Protein AF-A0A538IEW5-F1 (afdb_monomer_lite)

Radius of gyration: 18.92 Å; chains: 1; bounding box: 45×29×59 Å

Structure (mmCIF, N/CA/C/O backbone):
data_AF-A0A538IEW5-F1
#
_entry.id   AF-A0A538IEW5-F1
#
loop_
_atom_site.group_PDB
_atom_site.id
_atom_site.type_symbol
_atom_site.label_atom_id
_atom_site.label_alt_id
_atom_site.label_comp_id
_atom_site.label_asym_id
_atom_site.label_entity_id
_atom_site.label_seq_id
_atom_site.pdbx_PDB_ins_code
_atom_site.Cartn_x
_atom_site.Cartn_y
_atom_site.Cartn_z
_atom_site.occupancy
_atom_site.B_iso_or_equiv
_atom_site.auth_seq_id
_atom_site.auth_comp_id
_atom_site.auth_asym_id
_atom_site.auth_atom_id
_atom_site.pdbx_PDB_model_num
ATOM 1 N N . MET A 1 1 ? -14.158 -2.423 -17.845 1.00 41.03 1 MET A N 1
ATOM 2 C CA . MET A 1 1 ? -12.863 -2.808 -18.445 1.00 41.03 1 MET A CA 1
ATOM 3 C C . MET A 1 1 ? -12.151 -3.684 -17.435 1.00 41.03 1 MET A C 1
ATOM 5 O O . MET A 1 1 ? -12.060 -3.272 -16.288 1.00 41.03 1 MET A O 1
ATOM 9 N N . LEU A 1 2 ? -11.737 -4.891 -17.812 1.00 55.00 2 LEU A N 1
ATOM 10 C CA . LEU A 1 2 ? -10.860 -5.710 -16.971 1.00 55.00 2 LEU A CA 1
ATOM 11 C C . LEU A 1 2 ? -9.450 -5.103 -17.070 1.00 55.00 2 LEU A C 1
ATOM 13 O O . LEU A 1 2 ? -8.995 -4.832 -18.179 1.00 55.00 2 LEU A O 1
ATOM 17 N N . GLY A 1 3 ? -8.816 -4.790 -15.938 1.00 71.00 3 GLY A N 1
ATOM 18 C CA . GLY A 1 3 ? -7.463 -4.221 -15.916 1.00 71.00 3 GLY A CA 1
ATOM 19 C C . GLY A 1 3 ? -6.418 -5.228 -16.414 1.00 71.00 3 GLY A C 1
ATOM 20 O O . GLY A 1 3 ? -6.559 -6.424 -16.165 1.00 71.00 3 GLY A O 1
ATOM 21 N N . ARG A 1 4 ? -5.376 -4.755 -17.114 1.00 86.50 4 ARG A N 1
ATOM 22 C CA . ARG A 1 4 ? -4.253 -5.592 -17.577 1.00 86.50 4 ARG A CA 1
ATOM 23 C C . ARG A 1 4 ? -3.345 -5.938 -16.397 1.00 86.50 4 ARG A C 1
ATOM 25 O O . ARG A 1 4 ? -2.988 -5.052 -15.622 1.00 86.50 4 ARG A O 1
ATOM 32 N N . ARG A 1 5 ? -2.948 -7.207 -16.265 1.00 93.06 5 ARG A N 1
ATOM 33 C CA . ARG A 1 5 ? -1.940 -7.611 -15.280 1.00 93.06 5 ARG A CA 1
ATOM 34 C C . ARG A 1 5 ? -0.554 -7.183 -15.758 1.00 93.06 5 ARG A C 1
ATOM 36 O O . ARG A 1 5 ? -0.179 -7.471 -16.890 1.00 93.06 5 ARG A O 1
ATOM 43 N N . VAL A 1 6 ? 0.190 -6.518 -14.880 1.00 96.31 6 VAL A N 1
ATOM 44 C CA . VAL A 1 6 ? 1.587 -6.143 -15.105 1.00 96.31 6 VAL A CA 1
ATOM 45 C C . VAL A 1 6 ? 2.435 -6.755 -14.002 1.00 96.31 6 VAL A C 1
ATOM 47 O O . VAL A 1 6 ? 2.093 -6.652 -12.824 1.00 96.31 6 VAL A O 1
ATOM 50 N N . TYR A 1 7 ? 3.538 -7.382 -14.389 1.00 96.69 7 TYR A N 1
ATOM 51 C CA . TYR A 1 7 ? 4.567 -7.862 -13.478 1.00 96.69 7 TYR A CA 1
ATOM 52 C C . TYR A 1 7 ? 5.754 -6.915 -13.577 1.00 96.69 7 TYR A C 1
ATOM 54 O O . TYR A 1 7 ? 6.416 -6.860 -14.611 1.00 96.69 7 TYR A O 1
ATOM 62 N N . LEU A 1 8 ? 6.002 -6.144 -12.521 1.00 96.88 8 LEU A N 1
ATOM 63 C CA . LEU A 1 8 ? 7.147 -5.247 -12.443 1.00 96.88 8 LEU A CA 1
ATOM 64 C C . LEU A 1 8 ? 8.283 -5.952 -11.698 1.00 96.88 8 LEU A C 1
ATOM 66 O O . LEU A 1 8 ? 8.202 -6.180 -10.494 1.00 96.88 8 LEU A O 1
ATOM 70 N N . CYS A 1 9 ? 9.337 -6.315 -12.421 1.00 97.31 9 CYS A N 1
ATOM 71 C CA . CYS A 1 9 ? 10.460 -7.065 -11.875 1.00 97.31 9 CYS A CA 1
ATOM 72 C C . CYS A 1 9 ? 11.674 -6.156 -11.665 1.00 97.31 9 CYS A C 1
ATOM 74 O O . CYS A 1 9 ? 12.173 -5.552 -12.619 1.00 97.31 9 CYS A O 1
ATOM 76 N N . ALA A 1 10 ? 12.178 -6.113 -10.431 1.00 96.75 10 ALA A N 1
ATOM 77 C CA . ALA A 1 10 ? 13.469 -5.519 -10.108 1.00 96.75 10 ALA A CA 1
ATOM 78 C C . ALA A 1 10 ? 14.600 -6.526 -10.359 1.00 96.75 10 ALA A C 1
ATOM 80 O O . ALA A 1 10 ? 14.514 -7.693 -9.979 1.00 96.75 10 ALA A O 1
ATOM 81 N N . PHE A 1 11 ? 15.685 -6.061 -10.967 1.00 95.94 11 PHE A N 1
ATOM 82 C CA . PHE A 1 11 ? 16.917 -6.813 -11.169 1.00 95.94 11 PHE A CA 1
ATOM 83 C C . PHE A 1 11 ? 18.043 -6.079 -10.460 1.00 95.94 11 PHE A C 1
ATOM 85 O O . PHE A 1 11 ? 18.414 -4.980 -10.873 1.00 95.94 11 PHE A O 1
ATOM 92 N N . GLU A 1 12 ? 18.605 -6.694 -9.427 1.00 95.88 12 GLU A N 1
ATOM 93 C CA . GLU A 1 12 ? 19.747 -6.143 -8.704 1.00 95.88 12 GLU A CA 1
ATOM 94 C C . GLU A 1 12 ? 21.059 -6.750 -9.200 1.00 95.88 12 GLU A C 1
ATOM 96 O O . GLU A 1 12 ? 21.164 -7.947 -9.474 1.00 95.88 12 GLU A O 1
ATOM 101 N N . SER A 1 13 ? 22.076 -5.905 -9.346 1.00 93.00 13 SER A N 1
ATOM 102 C CA . SER A 1 13 ? 23.419 -6.307 -9.753 1.00 93.00 13 SER A CA 1
ATOM 103 C C . SER A 1 13 ? 24.465 -5.359 -9.167 1.00 93.00 13 SER A C 1
ATOM 105 O O . SER A 1 13 ? 24.133 -4.290 -8.659 1.00 93.00 13 SER A O 1
ATOM 107 N N . ALA A 1 14 ? 25.750 -5.694 -9.316 1.00 92.69 14 ALA A N 1
ATOM 108 C CA . ALA A 1 14 ? 26.840 -4.786 -8.947 1.00 92.69 14 ALA A CA 1
ATOM 109 C C . ALA A 1 14 ? 26.808 -3.445 -9.715 1.00 92.69 14 ALA A C 1
ATOM 111 O O . ALA A 1 14 ? 27.367 -2.461 -9.244 1.00 92.69 14 ALA A O 1
ATOM 112 N N . ALA A 1 15 ? 26.152 -3.397 -10.881 1.00 87.19 15 ALA A N 1
ATOM 113 C CA . ALA A 1 15 ? 25.975 -2.181 -11.676 1.00 87.19 15 ALA A CA 1
ATOM 114 C C . ALA A 1 15 ? 24.774 -1.325 -11.222 1.00 87.19 15 ALA A C 1
ATOM 116 O O . ALA A 1 15 ? 24.526 -0.272 -11.803 1.00 87.19 15 ALA A O 1
ATOM 117 N N . GLY A 1 16 ? 24.033 -1.769 -10.204 1.00 92.69 16 GLY A N 1
ATOM 118 C CA . GLY A 1 16 ? 22.817 -1.129 -9.714 1.00 92.69 16 GLY A CA 1
ATOM 119 C C . GLY A 1 16 ? 21.553 -1.919 -10.049 1.00 92.69 16 GLY A C 1
ATOM 120 O O . GLY A 1 16 ? 21.604 -3.094 -10.438 1.00 92.69 16 GLY A O 1
ATOM 121 N N . ARG A 1 17 ? 20.412 -1.250 -9.860 1.00 95.69 17 ARG A N 1
ATOM 122 C CA . ARG A 1 17 ? 19.066 -1.789 -10.064 1.00 95.69 17 ARG A CA 1
ATOM 123 C C . ARG A 1 17 ? 18.546 -1.441 -11.457 1.00 95.69 17 ARG A C 1
ATOM 125 O O . ARG A 1 17 ? 18.712 -0.318 -11.919 1.00 95.69 17 ARG A O 1
ATOM 132 N N . ALA A 1 18 ? 17.900 -2.404 -12.102 1.00 97.56 18 ALA A N 1
ATOM 133 C CA . ALA A 1 18 ? 17.194 -2.226 -13.366 1.00 97.56 18 ALA A CA 1
ATOM 134 C C . ALA A 1 18 ? 15.798 -2.847 -13.290 1.00 97.56 18 ALA A C 1
ATOM 136 O O . ALA A 1 18 ? 15.571 -3.763 -12.501 1.00 97.56 18 ALA A O 1
ATOM 137 N N . TRP A 1 19 ? 14.889 -2.402 -14.150 1.00 98.38 19 TRP A N 1
ATOM 138 C CA . TRP A 1 19 ? 13.484 -2.803 -14.119 1.00 98.38 19 TRP A CA 1
ATOM 139 C C . TRP A 1 19 ? 13.033 -3.415 -15.443 1.00 98.38 19 TRP A C 1
ATOM 141 O O . TRP A 1 19 ? 13.504 -3.027 -16.512 1.00 98.38 19 TRP A O 1
ATOM 151 N N . LEU A 1 20 ? 12.116 -4.378 -15.382 1.00 98.38 20 LEU A N 1
ATOM 152 C CA . LEU A 1 20 ? 11.388 -4.869 -16.552 1.00 98.38 20 LEU A CA 1
ATOM 153 C C . LEU A 1 20 ? 9.924 -5.064 -16.186 1.00 98.38 20 LEU A C 1
ATOM 155 O O . LEU A 1 20 ? 9.624 -5.790 -15.239 1.00 98.38 20 LEU A O 1
ATOM 159 N N . ALA A 1 21 ? 9.034 -4.441 -16.949 1.00 98.12 21 ALA A N 1
ATOM 160 C CA . ALA A 1 21 ? 7.613 -4.731 -16.894 1.00 98.12 21 ALA A CA 1
ATOM 161 C C . ALA A 1 21 ? 7.260 -5.838 -17.898 1.00 98.12 21 ALA A C 1
ATOM 163 O O . ALA A 1 21 ? 7.722 -5.818 -19.041 1.00 98.12 21 ALA A O 1
ATOM 164 N N . LEU A 1 22 ? 6.436 -6.791 -17.471 1.00 97.94 22 LEU A N 1
ATOM 165 C CA . LEU A 1 22 ? 5.961 -7.915 -18.276 1.00 97.94 22 LEU A CA 1
ATOM 166 C C . LEU A 1 22 ? 4.432 -7.997 -18.237 1.00 97.94 22 LEU A C 1
ATOM 168 O O . LEU A 1 22 ? 3.817 -7.614 -17.238 1.00 97.94 22 LEU A O 1
ATOM 172 N N . ASP A 1 23 ? 3.825 -8.525 -19.294 1.00 96.06 23 ASP A N 1
ATOM 173 C CA . ASP A 1 23 ? 2.431 -8.977 -19.263 1.00 96.06 23 ASP A CA 1
ATOM 174 C C . ASP A 1 23 ? 2.288 -10.431 -18.782 1.00 96.06 23 ASP A C 1
ATOM 176 O O . ASP A 1 23 ? 3.226 -11.035 -18.257 1.00 96.06 23 ASP A O 1
ATOM 180 N N . GLU A 1 24 ? 1.075 -10.972 -18.900 1.00 94.75 24 GLU A N 1
ATOM 181 C CA . GLU A 1 24 ? 0.714 -12.314 -18.440 1.00 94.75 24 GLU A CA 1
ATOM 182 C C . GLU A 1 24 ? 1.362 -13.441 -19.257 1.00 94.75 24 GLU A C 1
ATOM 184 O O . GLU A 1 24 ? 1.612 -14.518 -18.717 1.00 94.75 24 GLU A O 1
ATOM 189 N N . GLU A 1 25 ? 1.751 -13.174 -20.504 1.00 95.75 25 GLU A N 1
ATOM 190 C CA . GLU A 1 25 ? 2.546 -14.068 -21.351 1.00 95.75 25 GLU A CA 1
ATOM 191 C C . GLU A 1 25 ? 4.063 -13.895 -21.162 1.00 95.75 25 GLU A C 1
ATOM 193 O O . GLU A 1 25 ? 4.862 -14.420 -21.951 1.00 95.75 25 GLU A O 1
ATOM 198 N N . ALA A 1 26 ? 4.476 -13.156 -20.128 1.00 95.25 26 ALA A N 1
ATOM 199 C CA . ALA A 1 26 ? 5.864 -12.798 -19.858 1.00 95.25 26 ALA A CA 1
ATOM 200 C C . ALA A 1 26 ? 6.542 -12.063 -21.031 1.00 95.25 26 ALA A C 1
ATOM 202 O O . ALA A 1 26 ? 7.760 -12.166 -21.215 1.00 95.25 26 ALA A O 1
ATOM 203 N N . GLN A 1 27 ? 5.771 -11.317 -21.829 1.00 97.31 27 GLN A N 1
ATOM 204 C CA . GLN A 1 27 ? 6.312 -10.451 -22.867 1.00 97.31 27 GLN A CA 1
ATOM 205 C C . GLN A 1 27 ? 6.657 -9.074 -22.293 1.00 97.31 27 GLN A C 1
ATOM 207 O O . GLN A 1 27 ? 5.894 -8.527 -21.492 1.00 97.31 27 GLN A O 1
ATOM 212 N N . PRO A 1 28 ? 7.795 -8.482 -22.696 1.00 97.81 28 PRO A N 1
ATOM 213 C CA . PRO A 1 28 ? 8.165 -7.148 -22.254 1.00 97.81 28 PRO A CA 1
ATOM 214 C C . PRO A 1 28 ? 7.158 -6.074 -22.652 1.00 97.81 28 PRO A C 1
ATOM 216 O O . PRO A 1 28 ? 6.763 -5.966 -23.814 1.00 97.81 28 PRO A O 1
ATOM 219 N N . LEU A 1 29 ? 6.818 -5.221 -21.691 1.00 97.62 29 LEU A N 1
ATOM 220 C CA . LEU A 1 29 ? 6.029 -4.018 -21.911 1.00 97.62 29 LEU A CA 1
ATOM 221 C C . LEU A 1 29 ? 6.948 -2.825 -22.152 1.00 97.62 29 LEU A C 1
ATOM 223 O O . LEU A 1 29 ? 7.884 -2.587 -21.391 1.00 97.62 29 LEU A O 1
ATOM 227 N N . THR A 1 30 ? 6.656 -2.055 -23.200 1.00 97.56 30 THR A N 1
ATOM 228 C CA . THR A 1 30 ? 7.393 -0.827 -23.537 1.00 97.56 30 THR A CA 1
ATOM 229 C C . THR A 1 30 ? 6.524 0.425 -23.523 1.00 97.56 30 THR A C 1
ATOM 231 O O . THR A 1 30 ? 7.048 1.515 -23.693 1.00 97.56 30 THR A O 1
ATOM 234 N N . GLU A 1 31 ? 5.210 0.315 -23.318 1.00 97.25 31 GLU A N 1
ATOM 235 C CA . GLU A 1 31 ? 4.336 1.490 -23.227 1.00 97.25 31 GLU A CA 1
ATOM 236 C C . GLU A 1 31 ? 4.615 2.237 -21.917 1.00 97.25 31 GLU A C 1
ATOM 238 O O . GLU A 1 31 ? 4.286 1.737 -20.836 1.00 97.25 31 GLU A O 1
ATOM 243 N N . LEU A 1 32 ? 5.189 3.442 -22.016 1.00 97.00 32 LEU A N 1
ATOM 244 C CA . LEU A 1 32 ? 5.616 4.248 -20.870 1.00 97.00 32 LEU A CA 1
ATOM 245 C C . LEU A 1 32 ? 4.494 4.408 -19.841 1.00 97.00 32 LEU A C 1
ATOM 247 O O . LEU A 1 32 ? 4.690 4.206 -18.643 1.00 97.00 32 LEU A O 1
ATOM 251 N N . ARG A 1 33 ? 3.296 4.734 -20.330 1.00 95.94 33 ARG A N 1
ATOM 252 C CA . ARG A 1 33 ? 2.114 4.961 -19.501 1.00 95.94 33 ARG A CA 1
ATOM 253 C C . ARG A 1 33 ? 1.768 3.736 -18.650 1.00 95.94 33 ARG A C 1
ATOM 255 O O . ARG A 1 33 ? 1.550 3.888 -17.455 1.00 95.94 33 ARG A O 1
ATOM 262 N N . LEU A 1 34 ? 1.759 2.535 -19.235 1.00 95.38 34 LEU A N 1
ATOM 263 C CA . LEU A 1 34 ? 1.437 1.303 -18.502 1.00 95.38 34 LEU A CA 1
ATOM 264 C C . LEU A 1 34 ? 2.491 0.974 -17.444 1.00 95.38 34 LEU A C 1
ATOM 266 O O . LEU A 1 34 ? 2.141 0.576 -16.335 1.00 95.38 34 LEU A O 1
ATOM 270 N N . VAL A 1 35 ? 3.771 1.147 -17.777 1.00 97.62 35 VAL A N 1
ATOM 271 C CA . VAL A 1 35 ? 4.875 0.902 -16.839 1.00 97.62 35 VAL A CA 1
ATOM 272 C C . VAL A 1 35 ? 4.798 1.868 -15.658 1.00 97.62 35 VAL A C 1
ATOM 274 O O . VAL A 1 35 ? 4.879 1.439 -14.506 1.00 97.62 35 VAL A O 1
ATOM 277 N N . ARG A 1 36 ? 4.570 3.157 -15.936 1.00 97.75 36 ARG A N 1
ATOM 278 C CA . ARG A 1 36 ? 4.440 4.199 -14.914 1.00 97.75 36 ARG A CA 1
ATOM 279 C C . ARG A 1 36 ? 3.223 3.964 -14.020 1.00 97.75 36 ARG A C 1
ATOM 281 O O . ARG A 1 36 ? 3.357 3.997 -12.804 1.00 97.75 36 ARG A O 1
ATOM 288 N N . GLU A 1 37 ? 2.062 3.659 -14.603 1.00 96.44 37 GLU A N 1
ATOM 289 C CA . GLU A 1 37 ? 0.837 3.345 -13.855 1.00 96.44 37 GLU A CA 1
ATOM 290 C C . GLU A 1 37 ? 1.024 2.136 -12.929 1.00 96.44 37 GLU A C 1
ATOM 292 O O . GLU A 1 37 ? 0.642 2.198 -11.761 1.00 96.44 37 GLU A O 1
ATOM 297 N N . ALA A 1 38 ? 1.649 1.058 -13.415 1.00 96.88 38 ALA A N 1
ATOM 298 C CA . ALA A 1 38 ? 1.916 -0.128 -12.606 1.00 96.88 38 ALA A CA 1
ATOM 299 C C . ALA A 1 38 ? 2.881 0.168 -11.445 1.00 96.88 38 ALA A C 1
ATOM 301 O O . ALA A 1 38 ? 2.622 -0.251 -10.317 1.00 96.88 38 ALA A O 1
ATOM 302 N N . ALA A 1 39 ? 3.958 0.919 -11.703 1.00 97.81 39 ALA A N 1
ATOM 303 C CA . ALA A 1 39 ? 4.920 1.322 -10.680 1.00 97.81 39 ALA A CA 1
ATOM 304 C C . ALA A 1 39 ? 4.278 2.208 -9.604 1.00 97.81 39 ALA A C 1
ATOM 306 O O . ALA A 1 39 ? 4.429 1.942 -8.412 1.00 97.81 39 ALA A O 1
ATOM 307 N N . SER A 1 40 ? 3.515 3.226 -10.015 1.00 97.94 40 SER A N 1
ATOM 308 C CA . SER A 1 40 ? 2.816 4.117 -9.088 1.00 97.94 40 SER A CA 1
ATOM 309 C C . SER A 1 40 ? 1.767 3.376 -8.265 1.00 97.94 40 SER A C 1
ATOM 311 O O . SER A 1 40 ? 1.684 3.591 -7.061 1.00 97.94 40 SER A O 1
ATOM 313 N N . LEU A 1 41 ? 0.983 2.485 -8.880 1.00 97.12 41 LEU A N 1
ATOM 314 C CA . LEU A 1 41 ? -0.044 1.727 -8.169 1.00 97.12 41 LEU A CA 1
ATOM 315 C C . LEU A 1 41 ? 0.556 0.752 -7.152 1.00 97.12 41 LEU A C 1
ATOM 317 O O . LEU A 1 41 ? 0.036 0.642 -6.043 1.00 97.12 41 LEU A O 1
ATOM 321 N N . ALA A 1 42 ? 1.651 0.077 -7.512 1.00 96.62 42 ALA A N 1
ATOM 322 C CA . ALA A 1 42 ? 2.390 -0.776 -6.586 1.00 96.62 42 ALA A CA 1
ATOM 323 C C . ALA A 1 42 ? 2.917 0.033 -5.395 1.00 96.62 42 ALA A C 1
ATOM 325 O O . ALA A 1 42 ? 2.624 -0.309 -4.254 1.00 96.62 42 ALA A O 1
ATOM 326 N N . ALA A 1 43 ? 3.597 1.155 -5.652 1.00 97.56 43 ALA A N 1
ATOM 327 C CA . ALA A 1 43 ? 4.126 2.016 -4.597 1.00 97.56 43 ALA A CA 1
ATOM 328 C C . ALA A 1 43 ? 3.025 2.609 -3.697 1.00 97.56 43 ALA A C 1
ATOM 330 O O . ALA A 1 43 ? 3.201 2.677 -2.484 1.00 97.56 43 ALA A O 1
ATOM 331 N N . LEU A 1 44 ? 1.875 2.997 -4.261 1.00 97.94 44 LEU A N 1
ATOM 332 C CA . LEU A 1 44 ? 0.726 3.473 -3.482 1.00 97.94 44 LEU A CA 1
ATOM 333 C C . LEU A 1 44 ? 0.157 2.392 -2.563 1.00 97.94 44 LEU A C 1
ATOM 335 O O . LEU A 1 44 ? -0.198 2.707 -1.431 1.00 97.94 44 LEU A O 1
ATOM 339 N N . CYS A 1 45 ? 0.057 1.144 -3.031 1.00 96.69 45 CYS A N 1
ATOM 340 C CA . CYS A 1 45 ? -0.418 0.045 -2.190 1.00 96.69 45 CYS A CA 1
ATOM 341 C C . CYS A 1 45 ? 0.550 -0.212 -1.030 1.00 96.69 45 CYS A C 1
ATOM 343 O O . CYS A 1 45 ? 0.098 -0.318 0.103 1.00 96.69 45 CYS A O 1
ATOM 345 N N . GLU A 1 46 ? 1.863 -0.208 -1.279 1.00 95.38 46 GLU A N 1
ATOM 346 C CA . GLU A 1 46 ? 2.850 -0.387 -0.205 1.00 95.38 46 GLU A CA 1
ATOM 347 C C . GLU A 1 46 ? 2.759 0.713 0.858 1.00 95.38 46 GLU A C 1
ATOM 349 O O . GLU A 1 46 ? 2.665 0.428 2.051 1.00 95.38 46 GLU A O 1
ATOM 354 N N . VAL A 1 47 ? 2.694 1.978 0.434 1.00 96.75 47 VAL A N 1
ATOM 355 C CA . VAL A 1 47 ? 2.523 3.108 1.360 1.00 96.75 47 VAL A CA 1
ATOM 356 C C . VAL A 1 47 ? 1.211 2.998 2.135 1.00 96.75 47 VAL A C 1
ATOM 358 O O . VAL A 1 47 ? 1.177 3.301 3.328 1.00 96.75 47 VAL A O 1
ATOM 361 N N . ALA A 1 48 ? 0.122 2.594 1.478 1.00 97.00 48 ALA A N 1
ATOM 362 C CA . ALA A 1 48 ? -1.172 2.455 2.130 1.00 97.00 48 ALA A CA 1
ATOM 363 C C . ALA A 1 48 ? -1.129 1.398 3.234 1.00 97.00 48 ALA A C 1
ATOM 365 O O . ALA A 1 48 ? -1.672 1.613 4.311 1.00 97.00 48 ALA A O 1
ATOM 366 N N . GLU A 1 49 ? -0.452 0.281 3.012 1.00 94.88 49 GLU A N 1
ATOM 367 C CA . GLU A 1 49 ? -0.324 -0.771 4.021 1.00 94.88 49 GLU A CA 1
ATOM 368 C C . GLU A 1 49 ? 0.560 -0.348 5.190 1.00 94.88 49 GLU A C 1
ATOM 370 O O . GLU A 1 49 ? 0.201 -0.561 6.354 1.00 94.88 49 GLU A O 1
ATOM 375 N N . GLU A 1 50 ? 1.670 0.328 4.891 1.00 93.94 50 GLU A N 1
ATOM 376 C CA . GLU A 1 50 ? 2.531 0.920 5.910 1.00 93.94 50 GLU A CA 1
ATOM 377 C C . GLU A 1 50 ? 1.769 1.957 6.752 1.00 93.94 50 GLU A C 1
ATOM 379 O O . GLU A 1 50 ? 1.858 1.954 7.978 1.00 93.94 50 GLU A O 1
ATOM 384 N N . SER A 1 51 ? 0.940 2.783 6.111 1.00 94.56 51 SER A N 1
ATOM 385 C CA . SER A 1 51 ? 0.167 3.842 6.774 1.00 94.56 51 SER A CA 1
ATOM 386 C C . SER A 1 51 ? -1.043 3.319 7.549 1.00 94.56 51 SER A C 1
ATOM 388 O O . SER A 1 51 ? -1.416 3.895 8.567 1.00 94.56 51 SER A O 1
ATOM 390 N N . ALA A 1 52 ? -1.695 2.263 7.061 1.00 92.12 52 ALA A N 1
ATOM 391 C CA . ALA A 1 52 ? -2.894 1.701 7.678 1.00 92.12 52 ALA A CA 1
ATOM 392 C C . ALA A 1 52 ? -2.575 0.856 8.914 1.00 92.12 52 ALA A C 1
ATOM 394 O O . ALA A 1 52 ? -3.372 0.772 9.845 1.00 92.12 52 ALA A O 1
ATOM 395 N N . GLY A 1 53 ? -1.415 0.206 8.921 1.00 81.12 53 GLY A N 1
ATOM 396 C CA . GLY A 1 53 ? -1.061 -0.698 9.999 1.00 81.12 53 GLY A CA 1
ATOM 397 C C . GLY A 1 53 ? 0.427 -0.865 10.192 1.00 81.12 53 GLY A C 1
ATOM 398 O O . GLY A 1 53 ? 0.813 -1.042 11.336 1.00 81.12 53 GLY A O 1
ATOM 399 N N . GLY A 1 54 ? 1.257 -0.825 9.142 1.00 75.44 54 GLY A N 1
ATOM 400 C CA . GLY A 1 54 ? 2.728 -0.798 9.253 1.00 75.44 54 GLY A CA 1
ATOM 401 C C . GLY A 1 54 ? 3.354 -1.890 10.124 1.00 75.44 54 GLY A C 1
ATOM 402 O O . GLY A 1 54 ? 4.450 -1.716 10.644 1.00 75.44 54 GLY A O 1
ATOM 403 N N . GLY A 1 55 ? 2.641 -2.996 10.351 1.00 79.12 55 GLY A N 1
ATOM 404 C CA . GLY A 1 55 ? 3.014 -4.017 11.331 1.00 79.12 55 GLY A CA 1
ATOM 405 C C . GLY A 1 55 ? 2.669 -3.702 12.795 1.00 79.12 55 GLY A C 1
ATOM 406 O O . GLY A 1 55 ? 2.826 -4.593 13.610 1.00 79.12 55 GLY A O 1
ATOM 407 N N . HIS A 1 56 ? 2.152 -2.510 13.111 1.00 89.75 56 HIS A N 1
ATOM 408 C CA . HIS A 1 56 ? 1.667 -2.055 14.426 1.00 89.75 56 HIS A CA 1
ATOM 409 C C . HIS A 1 56 ? 0.210 -2.440 14.746 1.00 89.75 56 HIS A C 1
ATOM 411 O O . HIS A 1 56 ? -0.271 -2.261 15.870 1.00 89.75 56 HIS A O 1
ATOM 417 N N . LEU A 1 57 ? -0.541 -2.920 13.751 1.00 93.31 57 LEU A N 1
ATOM 418 C CA . LEU A 1 57 ? -1.941 -3.312 13.926 1.00 93.31 57 LEU A CA 1
ATOM 419 C C . LEU A 1 57 ? -2.140 -4.452 14.952 1.00 93.31 57 LEU A C 1
ATOM 421 O O . LEU A 1 57 ? -3.102 -4.387 15.723 1.00 93.31 57 LEU A O 1
ATOM 425 N N . PRO A 1 58 ? -1.275 -5.485 15.028 1.00 93.44 58 PRO A N 1
ATOM 426 C CA . PRO A 1 58 ? -1.333 -6.480 1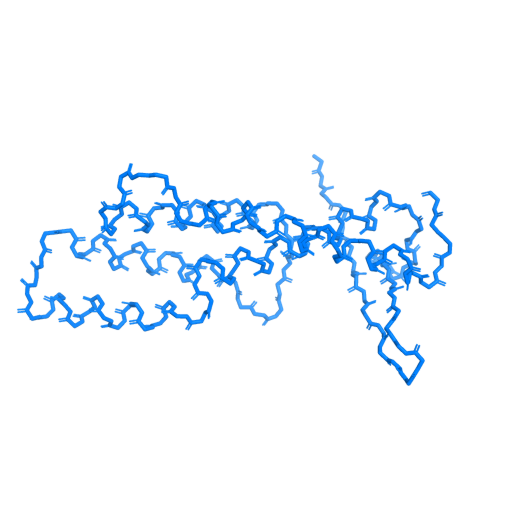6.098 1.00 93.44 58 PRO A CA 1
ATOM 427 C C . PRO A 1 58 ? -1.203 -5.870 17.501 1.00 93.44 58 PRO A C 1
ATOM 429 O O . PRO A 1 58 ? -1.967 -6.236 18.395 1.00 93.44 58 PRO A O 1
ATOM 432 N N . GLU A 1 59 ? -0.288 -4.918 17.695 1.00 95.44 59 GLU A N 1
ATOM 433 C CA . GLU A 1 59 ? -0.088 -4.219 18.966 1.00 95.44 59 GLU A CA 1
ATOM 434 C C . GLU A 1 59 ? -1.301 -3.363 19.329 1.00 95.44 59 GLU A C 1
ATOM 436 O O . GLU A 1 59 ? -1.753 -3.404 20.475 1.00 95.44 59 GLU A O 1
ATOM 441 N N . LEU A 1 60 ? -1.875 -2.640 18.360 1.00 95.56 60 LEU A N 1
ATOM 442 C CA . LEU A 1 60 ? -3.111 -1.884 18.567 1.00 95.56 60 LEU A CA 1
ATOM 443 C C . LEU A 1 60 ? -4.242 -2.804 19.044 1.00 95.56 60 LEU A C 1
ATOM 445 O O . LEU A 1 60 ? -4.901 -2.509 20.039 1.00 95.56 60 LEU A O 1
ATOM 449 N N . ARG A 1 61 ? -4.439 -3.948 18.381 1.00 96.62 61 ARG A N 1
ATOM 450 C CA . ARG A 1 61 ? -5.478 -4.921 18.756 1.00 96.62 61 ARG A CA 1
ATOM 451 C C . ARG A 1 61 ? -5.261 -5.489 20.157 1.00 96.62 61 ARG A C 1
ATOM 453 O O . ARG A 1 61 ? -6.223 -5.618 20.909 1.00 96.62 61 ARG A O 1
ATOM 460 N N . ALA A 1 62 ? -4.016 -5.791 20.525 1.00 97.44 62 ALA A N 1
ATOM 461 C CA . ALA A 1 62 ? -3.686 -6.235 21.878 1.00 97.44 62 ALA A CA 1
ATOM 462 C C . ALA A 1 62 ? -4.007 -5.152 22.920 1.00 97.44 62 ALA A C 1
ATOM 464 O O . ALA A 1 62 ? -4.579 -5.452 23.968 1.00 97.44 62 ALA A O 1
ATOM 465 N N . ARG A 1 63 ? -3.699 -3.886 22.612 1.00 96.94 63 ARG A N 1
ATOM 466 C CA . ARG A 1 63 ? -3.978 -2.759 23.504 1.00 96.94 63 ARG A CA 1
ATOM 467 C C . ARG A 1 63 ? -5.475 -2.497 23.679 1.00 96.94 63 ARG A C 1
ATOM 469 O O . ARG A 1 63 ? -5.899 -2.187 24.789 1.00 96.94 63 ARG A O 1
ATOM 476 N N . LEU A 1 64 ? -6.267 -2.631 22.614 1.00 97.56 64 LEU A N 1
ATOM 477 C CA . LEU A 1 64 ? -7.729 -2.509 22.679 1.00 97.56 64 LEU A CA 1
ATOM 478 C C . LEU A 1 64 ? -8.346 -3.610 23.555 1.00 97.56 64 LEU A C 1
ATOM 480 O O . LEU A 1 64 ? -9.179 -3.304 24.406 1.00 97.56 64 LEU A O 1
ATOM 484 N N . ALA A 1 65 ? -7.872 -4.853 23.421 1.00 97.50 65 ALA A N 1
ATOM 485 C CA . ALA A 1 65 ? -8.323 -5.970 24.250 1.00 97.50 65 ALA A CA 1
ATOM 486 C C . ALA A 1 65 ? -8.009 -5.766 25.736 1.00 97.50 65 ALA A C 1
ATOM 488 O O . ALA A 1 65 ? -8.884 -5.949 26.581 1.00 97.50 65 ALA A O 1
ATOM 489 N N . GLU A 1 66 ? -6.790 -5.324 26.051 1.00 97.94 66 GLU A N 1
ATOM 490 C CA . GLU A 1 66 ? -6.407 -4.968 27.420 1.00 97.94 66 GLU A CA 1
ATOM 491 C C . GLU A 1 66 ? -7.323 -3.869 27.982 1.00 97.94 66 GLU A C 1
ATOM 493 O O . GLU A 1 66 ? -7.849 -4.008 29.083 1.00 97.94 66 GLU A O 1
ATOM 498 N N . LEU A 1 67 ? -7.566 -2.802 27.212 1.00 97.25 67 LEU A N 1
ATOM 499 C CA . LEU A 1 67 ? -8.407 -1.679 27.631 1.00 97.25 67 LEU A CA 1
ATOM 500 C C . LEU A 1 67 ? -9.871 -2.090 27.862 1.00 97.25 67 LEU A C 1
ATOM 502 O O . LEU A 1 67 ? -10.516 -1.608 28.797 1.00 97.25 67 LEU A O 1
ATOM 506 N N . ARG A 1 68 ? -10.403 -3.000 27.039 1.00 96.94 68 ARG A N 1
ATOM 507 C CA . ARG A 1 68 ? -11.742 -3.573 27.232 1.00 96.94 68 ARG A CA 1
ATOM 508 C C . ARG A 1 68 ? -11.837 -4.346 28.547 1.00 96.94 68 ARG A C 1
ATOM 510 O O . ARG A 1 68 ? -12.846 -4.236 29.236 1.00 96.94 68 ARG A O 1
ATOM 517 N N . GLU A 1 69 ? -10.808 -5.114 28.895 1.00 97.31 69 GLU A N 1
ATOM 518 C CA . GLU A 1 69 ? -10.773 -5.911 30.127 1.00 97.31 69 GLU A CA 1
ATOM 519 C C . GLU A 1 69 ? -10.624 -5.056 31.391 1.00 97.31 69 GLU A C 1
ATOM 521 O O . GLU A 1 69 ? -11.199 -5.392 32.428 1.00 97.31 69 GLU A O 1
ATOM 526 N N . THR A 1 70 ? -9.860 -3.964 31.323 1.00 97.50 70 THR A N 1
ATOM 527 C CA . THR A 1 70 ? -9.548 -3.132 32.493 1.00 97.50 70 THR A CA 1
ATOM 528 C C . THR A 1 70 ? -10.551 -2.009 32.729 1.00 97.50 70 THR A C 1
ATOM 530 O O . THR A 1 70 ? -10.883 -1.727 33.882 1.00 97.50 70 THR A O 1
ATOM 533 N N . GLU A 1 71 ? -11.025 -1.359 31.665 1.00 96.25 71 GLU A N 1
ATOM 534 C CA . GLU A 1 71 ? -11.806 -0.118 31.749 1.00 96.25 71 GLU A CA 1
ATOM 535 C C . GLU A 1 71 ? -13.171 -0.216 31.058 1.00 96.25 71 GLU A C 1
ATOM 537 O O . GLU A 1 71 ? -14.119 0.432 31.502 1.00 96.25 71 GLU A O 1
ATOM 542 N N . GLY A 1 72 ? -13.290 -1.019 29.994 1.00 93.12 72 GLY A N 1
ATOM 543 C CA . GLY A 1 72 ? -14.527 -1.177 29.220 1.00 93.12 72 GLY A CA 1
ATOM 544 C C . GLY A 1 72 ? -15.135 0.147 28.725 1.00 93.12 72 GLY A C 1
ATOM 545 O O . GLY A 1 72 ? -16.322 0.386 28.972 1.00 93.12 72 GLY A O 1
ATOM 546 N N . PRO A 1 73 ? -14.357 1.050 28.089 1.00 94.94 73 PRO A N 1
ATOM 547 C CA . PRO A 1 73 ? -14.879 2.345 27.675 1.00 94.94 73 PRO A CA 1
ATOM 548 C C . PRO A 1 73 ? -15.945 2.197 26.583 1.00 94.94 73 PRO A C 1
ATOM 550 O O . PRO A 1 73 ? -15.923 1.269 25.779 1.00 94.94 73 PRO A O 1
ATOM 553 N N . VAL A 1 74 ? -16.876 3.152 26.527 1.00 94.06 74 VAL A N 1
ATOM 554 C CA . VAL A 1 74 ? -17.922 3.179 25.493 1.00 94.06 74 VAL A CA 1
ATOM 555 C C . VAL A 1 74 ? -17.281 3.212 24.102 1.00 94.06 74 VAL A C 1
ATOM 557 O O . VAL A 1 74 ? -16.448 4.074 23.836 1.00 94.06 74 VAL A O 1
ATOM 560 N N . GLY A 1 75 ? -17.704 2.300 23.221 1.00 95.12 75 GLY A N 1
ATOM 561 C CA . GLY A 1 75 ? -17.213 2.196 21.840 1.00 95.12 75 GLY A CA 1
ATOM 562 C C . GLY A 1 75 ? -16.013 1.261 21.656 1.00 95.12 75 GLY A C 1
ATOM 563 O O . GLY A 1 75 ? -15.573 1.068 20.525 1.00 95.12 75 GLY A O 1
ATOM 564 N N . ILE A 1 76 ? -15.497 0.640 22.725 1.00 96.81 76 ILE A N 1
ATOM 565 C CA . ILE A 1 76 ? -14.324 -0.242 22.630 1.00 96.81 76 ILE A CA 1
ATOM 566 C C . ILE A 1 76 ? -14.570 -1.471 21.750 1.00 96.81 76 ILE A C 1
ATOM 568 O O . ILE A 1 76 ? -13.686 -1.864 20.994 1.00 96.81 76 ILE A O 1
ATOM 572 N N . GLU A 1 77 ? -15.774 -2.046 21.780 1.00 97.00 77 GLU A N 1
ATOM 573 C CA . GLU A 1 77 ? -16.127 -3.193 20.940 1.00 97.00 77 GLU A CA 1
ATOM 574 C C . GLU A 1 77 ? -16.170 -2.829 19.449 1.00 97.00 77 GLU A C 1
ATOM 576 O O . GLU A 1 77 ? -15.791 -3.637 18.603 1.00 97.00 77 GLU A O 1
ATOM 581 N N . GLU A 1 78 ? -16.604 -1.609 19.118 1.00 97.56 78 GLU A N 1
ATOM 582 C CA . GLU A 1 78 ? -16.593 -1.099 17.742 1.00 97.56 78 GLU A CA 1
ATOM 583 C C . GLU A 1 78 ? -15.153 -0.881 17.262 1.00 97.56 78 GLU A C 1
ATOM 585 O O . GLU A 1 78 ? -14.794 -1.325 16.173 1.00 97.56 78 GLU A O 1
ATOM 590 N N . ALA A 1 79 ? -14.297 -0.291 18.104 1.00 97.44 79 ALA A N 1
ATOM 591 C CA . ALA A 1 79 ? -12.878 -0.120 17.800 1.00 97.44 79 ALA A CA 1
ATOM 592 C C . ALA A 1 79 ? -12.157 -1.464 17.585 1.00 97.44 79 ALA A C 1
ATOM 594 O O . ALA A 1 79 ? -11.380 -1.602 16.638 1.00 97.44 79 ALA A O 1
ATOM 595 N N . GLU A 1 80 ? -12.428 -2.478 18.416 1.00 98.19 80 GLU A N 1
ATOM 596 C CA . GLU A 1 80 ? -11.896 -3.834 18.217 1.00 98.19 80 GLU A CA 1
ATOM 597 C C . GLU A 1 80 ? -12.375 -4.456 16.898 1.00 98.19 80 GLU A C 1
ATOM 599 O O . GLU A 1 80 ? -11.575 -5.063 16.176 1.00 98.19 80 GLU A O 1
ATOM 604 N N . ALA A 1 81 ? -13.663 -4.304 16.576 1.00 98.19 81 ALA A N 1
ATOM 605 C CA . ALA A 1 81 ? -14.248 -4.839 15.352 1.00 98.19 81 ALA A CA 1
ATOM 606 C C . ALA A 1 81 ? -13.644 -4.190 14.098 1.00 98.19 81 ALA A C 1
ATOM 608 O O . ALA A 1 81 ? -13.260 -4.901 13.168 1.00 98.19 81 ALA A O 1
ATOM 609 N N . GLU A 1 82 ? -13.484 -2.865 14.081 1.00 98.06 82 GLU A N 1
ATOM 610 C CA . GLU A 1 82 ? -12.884 -2.164 12.942 1.00 98.06 82 GLU A CA 1
ATOM 611 C C . GLU A 1 82 ? -11.381 -2.444 12.812 1.00 98.06 82 GLU A C 1
ATOM 613 O O . GLU A 1 82 ? -10.875 -2.587 11.697 1.00 98.06 82 GLU A O 1
ATOM 618 N N . ALA A 1 83 ? -10.661 -2.630 13.924 1.00 97.44 83 ALA A N 1
ATOM 619 C CA . ALA A 1 83 ? -9.260 -3.047 13.882 1.00 97.44 83 ALA A CA 1
ATOM 620 C C . ALA A 1 83 ? -9.105 -4.470 13.315 1.00 97.44 83 ALA A C 1
ATOM 622 O O . ALA A 1 83 ? -8.160 -4.751 12.573 1.00 97.44 83 ALA A O 1
ATOM 623 N N . ALA A 1 84 ? -10.037 -5.377 13.629 1.00 96.88 84 ALA A N 1
ATOM 624 C CA . ALA A 1 84 ? -10.084 -6.707 13.028 1.00 96.88 84 ALA A CA 1
ATOM 625 C C . ALA A 1 84 ? -10.427 -6.645 11.529 1.00 96.88 84 ALA A C 1
ATOM 627 O O . ALA A 1 84 ? -9.748 -7.284 10.728 1.00 96.88 84 ALA A O 1
ATOM 628 N N . ALA A 1 85 ? -11.407 -5.827 11.137 1.00 97.19 85 ALA A N 1
ATOM 629 C CA . ALA A 1 85 ? -11.792 -5.646 9.737 1.00 97.19 85 ALA A CA 1
ATOM 630 C C . ALA A 1 85 ? -10.657 -5.051 8.885 1.00 97.19 85 ALA A C 1
ATOM 632 O O . ALA A 1 85 ? -10.455 -5.456 7.736 1.00 97.19 85 ALA A O 1
ATOM 633 N N . LEU A 1 86 ? -9.879 -4.115 9.440 1.00 97.31 86 LEU A N 1
ATOM 634 C CA . LEU A 1 86 ? -8.675 -3.615 8.781 1.00 97.31 86 LEU A CA 1
ATOM 635 C C . LEU A 1 86 ? -7.624 -4.722 8.624 1.00 97.31 86 LEU A C 1
ATOM 637 O O . LEU A 1 86 ? -7.049 -4.864 7.548 1.00 97.31 86 LEU A O 1
ATOM 641 N N . ALA A 1 87 ? -7.418 -5.553 9.649 1.00 95.31 87 ALA A N 1
ATOM 642 C CA . ALA A 1 87 ? -6.473 -6.668 9.575 1.00 95.31 87 ALA A CA 1
ATOM 643 C C . ALA A 1 87 ? -6.862 -7.703 8.508 1.00 95.31 87 ALA A C 1
ATOM 645 O O . ALA A 1 87 ? -5.989 -8.233 7.833 1.00 95.31 87 ALA A O 1
ATOM 646 N N . GLU A 1 88 ? -8.157 -7.975 8.334 1.00 94.88 88 GLU A N 1
ATOM 647 C CA . GLU A 1 88 ? -8.665 -8.848 7.266 1.00 94.88 88 GLU A CA 1
ATOM 648 C C . GLU A 1 88 ? -8.532 -8.219 5.875 1.00 94.88 88 GLU A C 1
ATOM 650 O O . GLU A 1 88 ? -8.377 -8.931 4.881 1.00 94.88 88 GLU A O 1
ATOM 655 N N . THR A 1 89 ? -8.594 -6.887 5.799 1.00 96.25 89 THR A N 1
ATOM 656 C CA . THR A 1 89 ? -8.403 -6.148 4.547 1.00 96.25 89 THR A CA 1
ATOM 657 C C . THR A 1 89 ? -6.964 -6.260 4.059 1.00 96.25 89 THR A C 1
ATOM 659 O O . THR A 1 89 ? -6.757 -6.434 2.861 1.00 96.25 89 THR A O 1
ATOM 662 N N . LEU A 1 90 ? -5.984 -6.190 4.965 1.00 93.75 90 LEU A N 1
ATOM 663 C CA . LEU A 1 90 ? -4.563 -6.331 4.646 1.00 93.75 90 LEU A CA 1
ATOM 664 C C . LEU A 1 90 ? -4.260 -7.766 4.186 1.00 93.75 90 LEU A C 1
ATOM 666 O O . LEU A 1 90 ? -4.222 -8.709 4.976 1.00 93.75 90 LEU A O 1
ATOM 670 N N . GLN A 1 91 ? -4.059 -7.938 2.879 1.00 88.88 91 GLN A N 1
ATOM 671 C CA . GLN A 1 91 ? -3.833 -9.252 2.283 1.00 88.88 91 GLN A CA 1
ATOM 672 C C . GLN A 1 91 ? -2.420 -9.764 2.610 1.00 88.88 91 GLN A C 1
ATOM 674 O O . GLN A 1 91 ? -1.463 -8.994 2.537 1.00 88.88 91 GLN A O 1
ATOM 679 N N . PRO A 1 92 ? -2.238 -11.065 2.908 1.00 88.31 92 PRO A N 1
ATOM 680 C CA . PRO A 1 92 ? -0.907 -11.631 3.097 1.00 88.31 92 PRO A CA 1
ATOM 681 C C . PRO A 1 92 ? -0.106 -11.639 1.787 1.00 88.31 92 PRO A C 1
ATOM 683 O O . PRO A 1 92 ? -0.664 -11.692 0.690 1.00 88.31 92 PRO A O 1
ATOM 686 N N . GLU A 1 93 ? 1.220 -11.647 1.897 1.00 86.62 93 GLU A N 1
ATOM 687 C CA . GLU A 1 93 ? 2.110 -11.794 0.742 1.00 86.62 93 GLU A CA 1
ATOM 688 C C . GLU A 1 93 ? 2.124 -13.228 0.182 1.00 86.62 93 GLU A C 1
ATOM 690 O O . GLU A 1 93 ? 2.139 -14.184 0.965 1.00 86.62 93 GLU A O 1
ATOM 695 N N . PRO A 1 94 ? 2.195 -13.411 -1.158 1.00 89.00 94 PRO A N 1
ATOM 696 C CA . PRO A 1 94 ? 2.171 -12.392 -2.216 1.00 89.00 94 PRO A CA 1
ATOM 697 C C . PRO A 1 94 ? 0.750 -11.914 -2.558 1.00 89.00 94 PRO A C 1
ATOM 699 O O . PRO A 1 94 ? -0.194 -12.703 -2.607 1.00 89.00 94 PRO A O 1
ATOM 702 N N . ARG A 1 95 ? 0.621 -10.627 -2.897 1.00 91.12 95 ARG A N 1
ATOM 703 C CA . ARG A 1 95 ? -0.655 -9.971 -3.229 1.00 91.12 95 ARG A CA 1
ATOM 704 C C . ARG A 1 95 ? -0.548 -9.106 -4.482 1.00 91.12 95 ARG A C 1
ATOM 706 O O . ARG A 1 95 ? 0.527 -8.926 -5.048 1.00 91.12 95 ARG A O 1
ATOM 713 N N . VAL A 1 96 ? -1.688 -8.608 -4.949 1.00 93.44 96 VAL A N 1
ATOM 714 C CA . VAL A 1 96 ? -1.792 -7.867 -6.209 1.00 93.44 96 VAL A CA 1
ATOM 715 C C . VAL A 1 96 ? -2.122 -6.412 -5.920 1.00 93.44 96 VAL A C 1
ATOM 717 O O . VAL A 1 96 ? -3.233 -6.112 -5.483 1.00 93.44 96 VAL A O 1
ATOM 720 N N . ALA A 1 97 ? -1.209 -5.504 -6.260 1.00 95.62 97 ALA A N 1
ATOM 721 C CA . ALA A 1 97 ? -1.501 -4.077 -6.238 1.00 95.62 97 ALA A CA 1
ATOM 722 C C . ALA A 1 97 ? -2.638 -3.746 -7.221 1.00 95.62 97 ALA A C 1
ATOM 724 O O . ALA A 1 97 ? -2.565 -4.045 -8.416 1.00 95.62 97 ALA A O 1
ATOM 725 N N . SER A 1 98 ? -3.716 -3.154 -6.711 1.00 95.31 98 SER A N 1
ATOM 726 C CA . SER A 1 98 ? -4.886 -2.781 -7.503 1.00 95.31 98 SER A CA 1
ATOM 727 C C . SER A 1 98 ? -5.578 -1.562 -6.902 1.00 95.31 98 SER A C 1
ATOM 729 O O . SER A 1 98 ? -5.522 -1.355 -5.693 1.00 95.31 98 SER A O 1
ATOM 731 N N . GLY A 1 99 ? -6.276 -0.777 -7.730 1.00 94.94 99 GLY A N 1
ATOM 732 C CA . GLY A 1 99 ? -7.059 0.363 -7.233 1.00 94.94 99 GLY A CA 1
ATOM 733 C C . GLY A 1 99 ? -8.126 -0.070 -6.223 1.00 94.94 99 GLY A C 1
ATOM 734 O O . GLY A 1 99 ? -8.260 0.541 -5.176 1.00 94.94 99 GLY A O 1
ATOM 735 N N . ALA A 1 100 ? -8.794 -1.200 -6.474 1.00 95.31 100 ALA A N 1
ATOM 736 C CA . ALA A 1 100 ? -9.781 -1.753 -5.547 1.00 95.31 100 ALA A CA 1
ATOM 737 C C . ALA A 1 100 ? -9.176 -2.144 -4.187 1.00 95.31 100 ALA A C 1
ATOM 739 O O . ALA A 1 100 ? -9.834 -1.997 -3.161 1.00 95.31 100 ALA A O 1
ATOM 740 N N . TYR A 1 101 ? -7.935 -2.637 -4.170 1.00 96.06 101 TYR A N 1
ATOM 741 C CA . TYR A 1 101 ? -7.234 -2.944 -2.925 1.00 96.06 101 TYR A CA 1
ATOM 742 C C . TYR A 1 101 ? -6.866 -1.668 -2.161 1.00 96.06 101 TYR A C 1
ATOM 744 O O . TYR A 1 101 ? -7.134 -1.572 -0.966 1.00 96.06 101 TYR A O 1
ATOM 752 N N . LEU A 1 102 ? -6.353 -0.657 -2.868 1.00 96.69 102 LEU A N 1
ATOM 753 C CA . LEU A 1 102 ? -6.065 0.657 -2.296 1.00 96.69 102 LEU A CA 1
ATOM 754 C C . LEU A 1 102 ? -7.323 1.314 -1.696 1.00 96.69 102 LEU A C 1
ATOM 756 O O . LEU A 1 102 ? -7.283 1.806 -0.568 1.00 96.69 102 LEU A O 1
ATOM 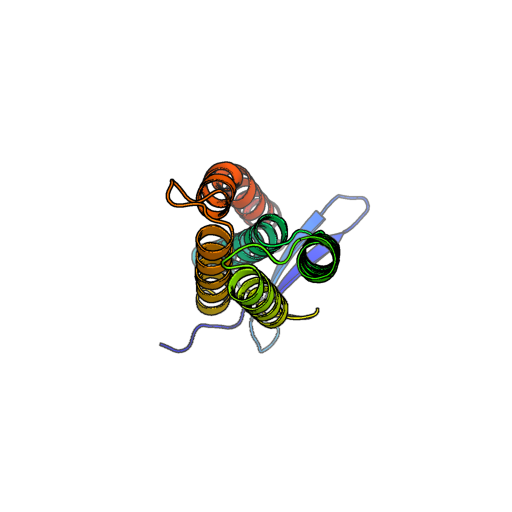760 N N . ASP A 1 103 ? -8.449 1.263 -2.412 1.00 97.62 103 ASP A N 1
ATOM 761 C CA . ASP A 1 103 ? -9.744 1.771 -1.944 1.00 97.62 103 ASP A CA 1
ATOM 762 C C . ASP A 1 103 ? -10.231 1.022 -0.695 1.00 97.62 103 ASP A C 1
ATOM 764 O O . ASP A 1 103 ? -10.737 1.636 0.249 1.00 97.62 103 ASP A O 1
ATOM 768 N N . ALA A 1 104 ? -10.062 -0.305 -0.666 1.00 97.56 104 ALA A N 1
ATOM 769 C CA . ALA A 1 104 ? -10.443 -1.131 0.475 1.00 97.56 104 ALA A CA 1
ATOM 770 C C . ALA A 1 104 ? -9.634 -0.768 1.728 1.00 97.56 104 ALA A C 1
ATOM 772 O O . ALA A 1 104 ? -10.232 -0.560 2.786 1.00 97.56 104 ALA A O 1
ATOM 773 N N . ILE A 1 105 ? -8.308 -0.622 1.601 1.00 97.50 105 ILE A N 1
ATOM 774 C CA . ILE A 1 105 ? -7.440 -0.186 2.705 1.00 97.50 105 ILE A CA 1
ATOM 775 C C . ILE A 1 105 ? -7.881 1.192 3.197 1.00 97.50 105 ILE A C 1
ATOM 777 O O . ILE A 1 105 ? -8.143 1.358 4.384 1.00 97.50 105 ILE A O 1
ATOM 781 N N . GLY A 1 106 ? -8.032 2.168 2.296 1.00 97.31 106 GLY A N 1
ATOM 782 C CA . GLY A 1 106 ? -8.416 3.525 2.682 1.00 97.31 106 GLY A CA 1
ATOM 783 C C . GLY A 1 106 ? -9.770 3.586 3.391 1.00 97.31 106 GLY A C 1
ATOM 784 O O . GLY A 1 106 ? -9.913 4.275 4.403 1.00 97.31 106 GLY A O 1
ATOM 785 N N . SER A 1 107 ? -10.757 2.821 2.914 1.00 97.81 107 SER A N 1
ATOM 786 C CA . SER A 1 107 ? -12.059 2.728 3.575 1.00 97.81 107 SER A CA 1
ATOM 787 C C . SER A 1 107 ? -11.962 2.081 4.956 1.00 97.81 107 SER A C 1
ATOM 789 O O . SER A 1 107 ? -12.621 2.559 5.877 1.00 97.81 107 SER A O 1
ATOM 791 N N . ALA A 1 108 ? -11.194 1.000 5.110 1.00 97.94 108 ALA A N 1
ATOM 792 C CA . ALA A 1 108 ? -11.048 0.307 6.387 1.00 97.94 108 ALA A CA 1
ATOM 793 C C . ALA A 1 108 ? -10.287 1.163 7.413 1.00 97.94 108 ALA A C 1
ATOM 795 O O . ALA A 1 108 ? -10.749 1.304 8.544 1.00 97.94 108 ALA A O 1
ATOM 796 N N . SER A 1 109 ? -9.200 1.825 6.996 1.00 97.25 109 SER A N 1
ATOM 797 C CA . SER A 1 109 ? -8.466 2.789 7.824 1.00 97.25 109 SER A CA 1
ATOM 798 C C . SER A 1 109 ? -9.385 3.898 8.317 1.00 97.25 109 SER A C 1
ATOM 800 O O . SER A 1 109 ? -9.401 4.206 9.506 1.00 97.25 109 SER A O 1
ATOM 802 N N . ARG A 1 110 ? -10.227 4.453 7.433 1.00 96.88 110 ARG A N 1
ATOM 803 C CA . ARG A 1 110 ? -11.147 5.523 7.826 1.00 96.88 110 ARG A CA 1
ATOM 804 C C . ARG A 1 110 ? -12.175 5.075 8.865 1.00 96.88 110 ARG A C 1
ATOM 806 O O . ARG A 1 110 ? -12.491 5.851 9.765 1.00 96.88 110 ARG A O 1
ATOM 813 N N . ARG A 1 111 ? -12.714 3.858 8.749 1.00 97.19 111 ARG A N 1
ATOM 814 C CA . ARG A 1 111 ? -13.654 3.333 9.753 1.00 97.19 111 ARG A CA 1
ATOM 815 C C . ARG A 1 111 ? -12.972 3.134 11.104 1.00 97.19 111 ARG A C 1
ATOM 817 O O . ARG A 1 111 ? -13.540 3.525 12.118 1.00 97.19 111 ARG A O 1
ATOM 824 N N . LEU A 1 112 ? -11.741 2.617 11.113 1.00 96.75 112 LEU A N 1
ATOM 825 C CA . LEU A 1 112 ? -10.966 2.463 12.343 1.00 96.75 112 LEU A CA 1
ATOM 826 C C . LEU A 1 112 ? -10.677 3.813 13.014 1.00 96.75 112 LEU A C 1
ATOM 828 O O . LEU A 1 112 ? -10.932 3.957 14.205 1.00 96.75 112 LEU A O 1
ATOM 832 N N . GLU A 1 113 ? -10.218 4.819 12.265 1.00 95.81 113 GLU A N 1
ATOM 833 C CA . GLU A 1 113 ? -10.022 6.187 12.776 1.00 95.81 113 GLU A CA 1
ATOM 834 C C . GLU A 1 113 ? -11.295 6.720 13.459 1.00 95.81 113 GLU A C 1
ATOM 836 O O . GLU A 1 113 ? -11.252 7.233 14.577 1.00 95.81 113 GLU A O 1
ATOM 841 N N . GLN A 1 114 ? -12.453 6.551 12.814 1.00 95.50 114 GLN A N 1
ATOM 842 C CA . GLN A 1 114 ? -13.741 6.994 13.352 1.00 95.50 114 GLN A CA 1
ATOM 843 C C . GLN A 1 114 ? -14.127 6.249 14.634 1.00 95.50 114 GLN A C 1
ATOM 845 O O . GLN A 1 114 ? -14.559 6.893 15.591 1.00 95.50 114 GLN A O 1
ATOM 850 N N . ALA A 1 115 ? -13.933 4.928 14.676 1.00 95.88 115 ALA A N 1
ATOM 851 C CA . ALA A 1 115 ? -14.202 4.107 15.856 1.00 95.88 115 ALA A CA 1
ATOM 852 C C . ALA A 1 115 ? -13.269 4.447 17.034 1.00 95.88 115 ALA A C 1
ATOM 854 O O . ALA A 1 115 ? -13.677 4.381 18.191 1.00 95.88 115 ALA A O 1
ATOM 855 N N . LEU A 1 116 ? -12.039 4.890 16.752 1.00 93.56 116 LEU A N 1
ATOM 856 C CA . LEU A 1 116 ? -11.097 5.410 17.752 1.00 93.56 116 LEU A CA 1
ATOM 857 C C . LEU A 1 116 ? -11.422 6.847 18.210 1.00 93.56 116 LEU A C 1
ATOM 859 O O . LEU A 1 116 ? -10.736 7.392 19.076 1.00 93.56 116 LEU A O 1
ATOM 863 N N . GLY A 1 117 ? -12.479 7.460 17.668 1.00 90.88 117 GLY A N 1
ATOM 864 C CA . GLY A 1 117 ? -12.949 8.794 18.043 1.00 90.88 117 GLY A CA 1
ATOM 865 C C . GLY A 1 117 ? -12.372 9.936 17.201 1.00 90.88 117 GLY A C 1
ATOM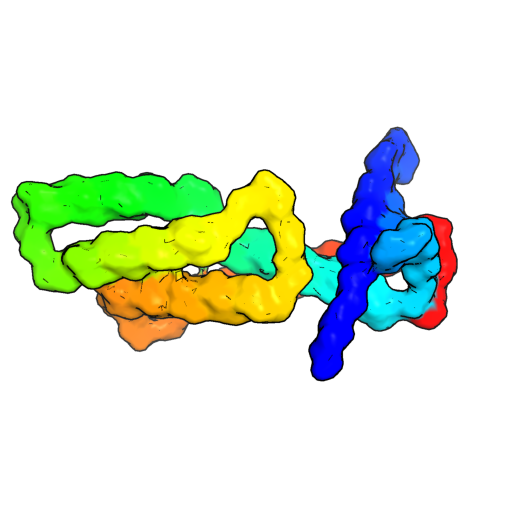 866 O O . GLY A 1 117 ? -12.562 11.108 17.542 1.00 90.88 117 GLY A O 1
ATOM 867 N N . GLU A 1 118 ? -11.696 9.646 16.089 1.00 82.31 118 GLU A N 1
ATOM 868 C CA . GLU A 1 118 ? -11.146 10.671 15.203 1.00 82.31 118 GLU A CA 1
ATOM 869 C C . GLU A 1 118 ? -12.205 11.215 14.226 1.00 82.31 118 GLU A C 1
ATOM 871 O O . GLU A 1 118 ? -12.411 10.731 13.113 1.00 82.31 118 GLU A O 1
ATOM 876 N N . GLY A 1 119 ? -12.877 12.297 14.627 1.00 78.44 119 GLY A N 1
ATOM 877 C CA . GLY A 1 119 ? -13.833 13.019 13.770 1.00 78.44 119 GLY A CA 1
ATOM 878 C C . GLY A 1 119 ? -13.199 13.987 12.758 1.00 78.44 119 GLY A C 1
ATOM 879 O O . GLY A 1 119 ? -13.908 14.582 11.946 1.00 78.44 119 GLY A O 1
ATOM 880 N N . GLY A 1 120 ? -11.879 14.183 12.823 1.00 85.25 120 GLY A N 1
ATOM 881 C CA . GLY A 1 120 ? -11.132 15.166 12.034 1.00 85.25 120 GLY A CA 1
ATOM 882 C C . GLY A 1 120 ? -10.638 14.657 10.670 1.00 85.25 120 GLY A C 1
ATOM 883 O O . GLY A 1 120 ? -11.107 13.620 10.177 1.00 85.25 120 GLY A O 1
ATOM 884 N N . PRO A 1 121 ? -9.696 15.395 10.043 1.00 90.25 121 PRO A N 1
ATOM 885 C CA . PRO A 1 121 ? -8.955 14.922 8.875 1.00 90.25 121 PRO A CA 1
ATOM 886 C C . PRO A 1 121 ? -8.295 13.570 9.164 1.00 90.25 121 PRO A C 1
ATOM 888 O O . PRO A 1 121 ? -7.738 13.392 10.240 1.00 90.25 121 PRO A O 1
ATOM 891 N N . SER A 1 122 ? -8.361 12.645 8.208 1.00 93.62 122 SER A N 1
ATOM 892 C CA . SER A 1 122 ? -7.801 11.293 8.334 1.00 93.62 122 SER A CA 1
ATOM 893 C C . SER A 1 122 ? -6.266 11.325 8.388 1.00 93.62 122 SER A C 1
ATOM 895 O O . SER A 1 122 ? -5.651 11.815 7.429 1.00 93.62 122 SER A O 1
ATOM 897 N N . PRO A 1 123 ? -5.629 10.794 9.451 1.00 93.19 123 PRO A N 1
ATOM 898 C CA . PRO A 1 123 ? -4.186 10.575 9.476 1.00 93.19 123 PRO A CA 1
ATOM 899 C C . PRO A 1 123 ? -3.700 9.697 8.325 1.00 93.19 123 PRO A C 1
ATOM 901 O O . PRO A 1 123 ? -2.679 10.021 7.717 1.00 93.19 123 PRO A O 1
ATOM 904 N N . PHE A 1 124 ? -4.452 8.652 7.959 1.00 95.50 124 PHE A N 1
ATOM 905 C CA . PHE A 1 124 ? -4.138 7.821 6.797 1.00 95.50 124 PHE A CA 1
ATOM 906 C C . PHE A 1 124 ? -4.081 8.656 5.510 1.00 95.50 124 PHE A C 1
ATOM 908 O O . PHE A 1 124 ? -3.103 8.601 4.766 1.00 95.50 124 PHE A O 1
ATOM 915 N N . ALA A 1 125 ? -5.094 9.490 5.257 1.00 95.81 125 ALA A N 1
ATOM 916 C CA . ALA A 1 125 ? -5.127 10.334 4.064 1.00 95.81 125 ALA A CA 1
ATOM 917 C C . ALA A 1 125 ? -3.976 11.354 4.042 1.00 95.81 125 ALA A C 1
ATOM 919 O O . ALA A 1 125 ? -3.400 11.608 2.983 1.00 95.81 125 ALA A O 1
ATOM 920 N N . ALA A 1 126 ? -3.617 11.919 5.199 1.00 95.94 126 ALA A N 1
ATOM 921 C CA . ALA A 1 126 ? -2.478 12.825 5.319 1.00 95.94 126 ALA A CA 1
ATOM 922 C C . ALA A 1 126 ? -1.145 12.114 5.018 1.00 95.94 126 ALA A C 1
ATOM 924 O O . ALA A 1 126 ? -0.311 12.666 4.297 1.00 95.94 126 ALA A O 1
ATOM 925 N N . ALA A 1 127 ? -0.964 10.882 5.505 1.00 95.62 127 ALA A N 1
ATOM 926 C CA . ALA A 1 127 ? 0.206 10.058 5.202 1.00 95.62 127 ALA A CA 1
ATOM 927 C C . ALA A 1 127 ? 0.301 9.736 3.701 1.00 95.62 127 ALA A C 1
ATOM 929 O O . ALA A 1 127 ? 1.344 9.960 3.085 1.00 95.62 127 ALA A O 1
ATOM 930 N N . MET A 1 128 ? -0.814 9.331 3.080 1.00 97.50 128 MET A N 1
ATOM 931 C CA . MET A 1 128 ? -0.889 9.086 1.635 1.00 97.50 128 MET A CA 1
ATOM 932 C C . MET A 1 128 ? -0.515 10.328 0.815 1.00 97.50 128 MET A C 1
ATOM 934 O O . MET A 1 128 ? 0.227 10.225 -0.160 1.00 97.50 128 MET A O 1
ATOM 938 N N . GLN A 1 129 ? -0.989 11.513 1.215 1.00 97.50 129 GLN A N 1
ATOM 939 C CA . GLN A 1 129 ? -0.641 12.775 0.555 1.00 97.50 129 GLN A CA 1
ATOM 940 C C . GLN A 1 129 ? 0.846 13.115 0.695 1.00 97.50 129 GLN A C 1
ATOM 942 O O . GLN A 1 129 ? 1.475 13.530 -0.278 1.00 97.50 129 GLN A O 1
ATOM 947 N N . ALA A 1 130 ? 1.419 12.925 1.885 1.00 97.19 130 ALA A N 1
ATOM 948 C CA . ALA A 1 130 ? 2.835 13.183 2.134 1.00 97.19 130 ALA A CA 1
ATOM 949 C C . ALA A 1 130 ? 3.755 12.251 1.324 1.00 97.19 130 ALA A C 1
ATOM 951 O O . ALA A 1 130 ? 4.854 12.647 0.936 1.00 97.19 130 ALA A O 1
ATOM 952 N N . ALA A 1 131 ? 3.298 11.033 1.033 1.00 97.12 131 ALA A N 1
ATOM 953 C CA . ALA A 1 131 ? 4.063 10.024 0.312 1.00 97.12 131 ALA A CA 1
ATOM 954 C C . ALA A 1 131 ? 4.059 10.179 -1.219 1.00 97.12 131 ALA A C 1
ATOM 956 O O . ALA A 1 131 ? 4.835 9.495 -1.890 1.00 97.12 131 ALA A O 1
ATOM 957 N N . LEU A 1 132 ? 3.239 11.071 -1.793 1.00 97.19 132 LEU A N 1
ATOM 958 C CA . LEU A 1 132 ? 3.108 11.213 -3.252 1.00 97.19 132 LEU A CA 1
ATOM 959 C C . LEU A 1 132 ? 4.452 11.466 -3.953 1.00 97.19 132 LEU A C 1
ATOM 961 O O . LEU A 1 132 ? 4.729 10.849 -4.977 1.00 97.19 132 LEU A O 1
ATOM 965 N N . GLY A 1 133 ? 5.330 12.284 -3.363 1.00 97.88 133 GLY A N 1
ATOM 966 C CA . GLY A 1 133 ? 6.667 12.523 -3.919 1.00 97.88 133 GLY A CA 1
ATOM 967 C C . GLY A 1 133 ? 7.557 11.271 -3.931 1.00 97.88 133 GLY A C 1
ATOM 968 O O . GLY A 1 133 ? 8.326 11.066 -4.867 1.00 97.88 133 GLY A O 1
ATOM 969 N N . SER A 1 134 ? 7.431 10.395 -2.929 1.00 97.75 134 SER A N 1
ATOM 970 C CA . SER A 1 134 ? 8.154 9.115 -2.890 1.00 97.75 134 SER A CA 1
ATOM 971 C C . SER A 1 134 ? 7.613 8.129 -3.928 1.00 97.75 134 SER A C 1
ATOM 973 O O . SER A 1 134 ? 8.390 7.438 -4.583 1.00 97.75 134 SER A O 1
ATOM 975 N N . VAL A 1 135 ? 6.291 8.094 -4.125 1.00 97.88 135 VAL A N 1
ATOM 976 C CA . VAL A 1 135 ? 5.637 7.289 -5.171 1.00 97.88 135 VAL A CA 1
ATOM 977 C C . VAL A 1 135 ? 6.097 7.728 -6.563 1.00 97.88 135 VAL A C 1
ATOM 979 O O . VAL A 1 135 ? 6.439 6.888 -7.398 1.00 97.88 135 VAL A O 1
ATOM 982 N N . GLU A 1 136 ? 6.147 9.038 -6.810 1.00 98.12 136 GLU A N 1
ATOM 983 C CA . GLU A 1 136 ? 6.669 9.603 -8.058 1.00 98.12 136 GLU A CA 1
ATOM 984 C C . GLU A 1 136 ? 8.138 9.224 -8.272 1.00 98.12 136 GLU A C 1
ATOM 986 O O . GLU A 1 136 ? 8.500 8.786 -9.362 1.00 98.12 136 GLU A O 1
ATOM 991 N N . ALA A 1 137 ? 8.966 9.292 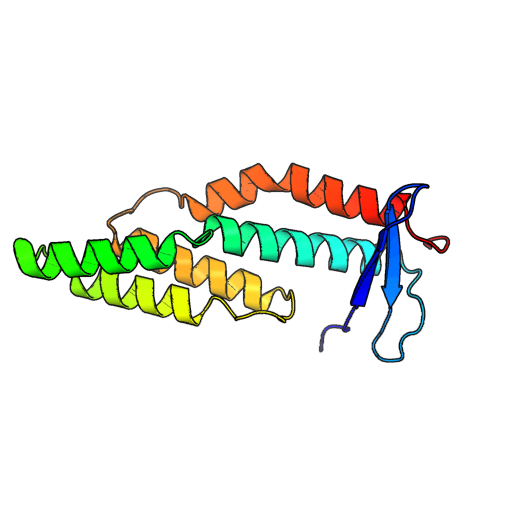-7.225 1.00 98.12 137 ALA A N 1
ATOM 992 C CA . ALA A 1 137 ? 10.371 8.904 -7.304 1.00 98.12 137 ALA A CA 1
ATOM 993 C C . ALA A 1 137 ? 10.566 7.423 -7.676 1.00 98.12 137 ALA A C 1
ATOM 995 O O . ALA A 1 137 ? 11.487 7.103 -8.428 1.00 98.12 137 ALA A O 1
ATOM 996 N N . VAL A 1 138 ? 9.703 6.519 -7.193 1.00 97.81 138 VAL A N 1
ATOM 997 C CA . VAL A 1 138 ? 9.723 5.101 -7.600 1.00 97.81 138 VAL A CA 1
ATOM 998 C C . VAL A 1 138 ? 9.352 4.956 -9.073 1.00 97.81 138 VAL A C 1
ATOM 1000 O O . 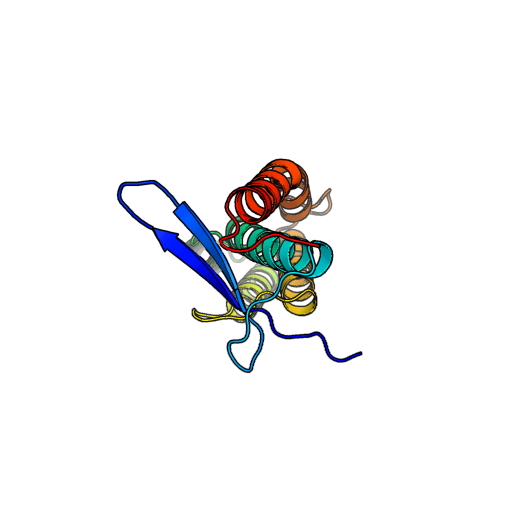VAL A 1 138 ? 10.044 4.257 -9.811 1.00 97.81 138 VAL A O 1
ATOM 1003 N N . ALA A 1 139 ? 8.295 5.631 -9.524 1.00 98.06 139 ALA A N 1
ATOM 1004 C CA . ALA A 1 139 ? 7.879 5.583 -10.923 1.00 98.06 139 ALA A CA 1
ATOM 1005 C C . ALA A 1 139 ? 8.969 6.128 -11.867 1.00 98.06 139 ALA A C 1
ATOM 1007 O O . ALA A 1 139 ? 9.253 5.520 -12.900 1.00 98.06 139 ALA A O 1
ATOM 1008 N N . ASP A 1 140 ? 9.637 7.215 -11.475 1.00 98.25 140 ASP A N 1
ATOM 1009 C CA . ASP A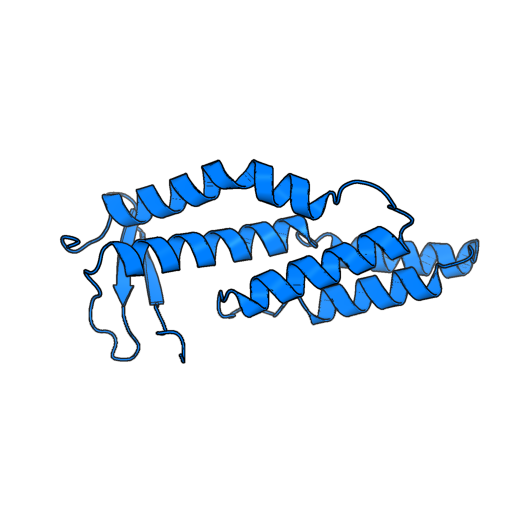 1 140 ? 10.763 7.793 -12.209 1.00 98.25 140 ASP A CA 1
ATOM 1010 C C . ASP A 1 140 ? 12.005 6.878 -12.203 1.00 98.25 140 ASP A C 1
ATOM 1012 O O . ASP A 1 140 ? 12.723 6.819 -13.203 1.00 98.25 140 ASP A O 1
ATOM 1016 N N . ASP A 1 141 ? 12.279 6.153 -11.108 1.00 98.06 141 ASP A N 1
ATOM 1017 C CA . ASP A 1 141 ? 13.350 5.141 -11.052 1.00 98.06 141 ASP A CA 1
ATOM 1018 C C . ASP A 1 141 ? 13.072 3.986 -12.017 1.00 98.06 141 ASP A C 1
ATOM 1020 O O . ASP A 1 141 ? 13.965 3.560 -12.754 1.00 98.06 141 ASP A O 1
ATOM 1024 N N . VAL A 1 142 ? 11.825 3.509 -12.044 1.00 98.38 142 VAL A N 1
ATOM 1025 C CA . VAL A 1 142 ? 11.379 2.442 -12.946 1.00 98.38 142 VAL A CA 1
ATOM 1026 C C . VAL A 1 142 ? 11.517 2.865 -14.403 1.00 98.38 142 VAL A C 1
ATOM 1028 O O . VAL A 1 142 ? 12.071 2.109 -15.195 1.00 98.38 142 VAL A O 1
ATOM 1031 N N . GLU A 1 143 ? 11.059 4.068 -14.750 1.00 97.94 143 GLU A N 1
ATOM 1032 C CA . GLU A 1 143 ? 11.167 4.624 -16.101 1.00 97.94 143 GLU A CA 1
ATOM 1033 C C . GLU A 1 143 ? 12.631 4.771 -16.533 1.00 97.94 143 GLU A C 1
ATOM 1035 O O . GLU A 1 143 ? 13.033 4.265 -17.583 1.00 97.94 143 GLU A O 1
ATOM 1040 N N . ARG A 1 144 ? 13.452 5.426 -15.703 1.00 97.50 144 ARG A N 1
ATOM 1041 C CA . ARG A 1 144 ? 14.854 5.728 -16.019 1.00 97.50 144 ARG A CA 1
ATOM 1042 C C . ARG A 1 144 ? 15.704 4.471 -16.172 1.00 97.50 144 ARG A C 1
ATOM 1044 O O . ARG A 1 144 ? 16.600 4.442 -17.013 1.00 97.50 144 ARG A O 1
ATOM 1051 N N . ASN A 1 145 ? 15.446 3.463 -15.342 1.00 97.88 145 ASN A N 1
ATOM 1052 C CA . ASN A 1 145 ? 16.234 2.236 -15.274 1.00 97.88 145 ASN A CA 1
ATOM 1053 C C . ASN A 1 145 ? 15.513 1.037 -15.915 1.00 97.88 145 ASN A C 1
ATOM 1055 O O . ASN A 1 145 ? 15.840 -0.118 -15.619 1.00 97.88 145 ASN A O 1
ATOM 1059 N N . HIS A 1 146 ? 14.544 1.287 -16.801 1.00 98.31 146 HIS A N 1
ATOM 1060 C CA . HIS A 1 146 ? 13.878 0.233 -17.556 1.00 98.31 146 HIS A CA 1
ATOM 1061 C C . HIS A 1 146 ? 14.847 -0.425 -18.554 1.00 98.31 146 HIS A C 1
ATOM 1063 O O . HIS A 1 146 ? 15.596 0.244 -19.265 1.00 98.31 146 HIS A O 1
ATOM 1069 N N . LYS A 1 147 ? 14.846 -1.761 -18.628 1.00 97.62 147 LYS A N 1
ATOM 1070 C CA . LYS A 1 147 ? 15.788 -2.533 -19.461 1.00 97.62 147 LYS A CA 1
ATOM 1071 C C . LYS A 1 147 ? 15.580 -2.348 -20.964 1.00 97.62 147 LYS A C 1
ATOM 1073 O O . LYS A 1 147 ? 16.505 -2.610 -21.731 1.00 97.62 147 LYS A O 1
ATOM 1078 N N . LEU A 1 148 ? 14.379 -1.955 -21.380 1.00 97.62 148 LEU A N 1
ATOM 1079 C CA . LEU A 1 148 ? 14.032 -1.696 -22.776 1.00 97.62 148 LEU A CA 1
ATOM 1080 C C . LEU A 1 148 ? 13.609 -0.235 -22.961 1.00 97.62 148 LEU A C 1
ATOM 1082 O O . LEU A 1 148 ? 13.027 0.331 -22.034 1.00 97.62 148 LEU A O 1
ATOM 1086 N N . PRO A 1 149 ? 13.831 0.358 -24.147 1.00 97.25 149 PRO A N 1
ATOM 1087 C CA . PRO A 1 149 ? 13.312 1.684 -24.458 1.00 97.25 149 PRO A CA 1
ATOM 1088 C C . PRO A 1 149 ? 11.791 1.741 -24.288 1.00 97.25 149 PRO A C 1
ATOM 1090 O O . PRO A 1 149 ? 11.084 0.853 -24.768 1.00 97.25 149 PRO A O 1
ATOM 1093 N N . LEU A 1 150 ? 11.309 2.787 -23.619 1.00 97.62 150 LEU A N 1
ATOM 1094 C CA . LEU A 1 150 ? 9.883 3.049 -23.450 1.00 97.62 150 LEU A CA 1
ATOM 1095 C C . LEU A 1 150 ? 9.374 3.976 -24.566 1.00 97.62 150 LEU A C 1
ATOM 1097 O O . LEU A 1 150 ? 10.099 4.863 -25.022 1.00 97.62 150 LEU A O 1
ATOM 1101 N N . THR A 1 151 ? 8.144 3.728 -25.013 1.00 95.19 151 THR A N 1
ATOM 1102 C CA . THR A 1 151 ? 7.417 4.445 -26.076 1.00 95.19 151 THR A CA 1
ATOM 1103 C C . THR A 1 151 ? 6.230 5.203 -25.517 1.00 95.19 151 THR A C 1
ATOM 1105 O O . THR A 1 151 ? 5.561 4.628 -24.622 1.00 95.19 151 THR A O 1
#

Foldseek 3Di:
DDDWDKDWDWDQDPVGIFIFIAGPVRDTDQALVVLLVQLLLVLLLVLLCCLLDVVPLVVVLVVLVVCCVPPVDPLSVQLNVLSVLLVVLDDDPPDDRDPVSSVSSVVSSVSNCVSVPNPDPRSSVVSSVVCSVVSNVRSVRNQVRYPDHHD

Sequence (151 aa):
MLGRRVYLCAFESAAGRAWLALDEEAQPLTELRLVREAASLAALCEVAEESAGGGHLPELRARLAELRETEGPVGIEEAEAEAAALAETLQPEPRVASGAYLDAIGSASRRLEQALGEGGPSPFAAAMQAALGSVEAVADDVERNHKLPLT

Secondary structure (DSSP, 8-state):
-PPPP-EEEEEEETTEEEEEEE-TT-PBP--HHHHHHHHHHHHHHHHHHHHHTTTTHHHHHHHHHHHHHHT--TTHHHHHHHHHHHHHHSPPSS----HHHHHHHHHHHHHHHHHTT--SS-HHHHHHHHTHHHHHHHHHHHHHTBSS---

pLDDT: mean 94.54, std 7.01, range [41.03, 98.38]